Protein AF-A0A7V5DKS1-F1 (afdb_monomer_lite)

Structure (mmCIF, N/CA/C/O backbone):
data_AF-A0A7V5DKS1-F1
#
_entry.id   AF-A0A7V5DKS1-F1
#
loop_
_atom_site.group_PDB
_atom_site.id
_atom_site.type_symbol
_atom_site.label_atom_id
_atom_site.label_alt_id
_atom_site.label_comp_id
_atom_site.label_asym_id
_atom_site.label_entity_id
_atom_site.label_seq_id
_atom_site.pdbx_PDB_ins_code
_atom_site.Cartn_x
_atom_site.Cartn_y
_atom_site.Cartn_z
_atom_site.occupancy
_atom_site.B_iso_or_equiv
_atom_site.auth_seq_id
_atom_site.auth_comp_id
_atom_site.auth_asym_id
_atom_site.auth_atom_id
_atom_site.pdbx_PDB_model_num
ATOM 1 N N . MET A 1 1 ? -9.327 -8.316 19.847 1.00 52.91 1 MET A N 1
ATOM 2 C CA . MET A 1 1 ? -8.830 -9.280 18.837 1.00 52.91 1 MET A CA 1
ATOM 3 C C . MET A 1 1 ? -8.719 -8.682 17.434 1.00 52.91 1 MET A C 1
ATOM 5 O O . MET A 1 1 ? -7.900 -9.184 16.689 1.00 52.91 1 MET A O 1
ATOM 9 N N . ALA A 1 2 ? -9.470 -7.631 17.068 1.00 63.38 2 ALA A N 1
ATOM 10 C CA . ALA A 1 2 ? -9.395 -7.030 15.725 1.00 63.38 2 ALA A CA 1
ATOM 11 C C . ALA A 1 2 ? -8.182 -6.100 15.495 1.00 63.38 2 ALA A C 1
ATOM 13 O O . ALA A 1 2 ? -7.695 -5.992 14.380 1.00 63.38 2 ALA A O 1
ATOM 14 N N . GLU A 1 3 ? -7.671 -5.448 16.542 1.00 66.00 3 GLU A N 1
ATOM 15 C CA . GLU A 1 3 ? -6.583 -4.459 16.426 1.00 66.00 3 GLU A CA 1
ATOM 16 C C . GLU A 1 3 ? -5.238 -5.098 16.060 1.00 66.00 3 GLU A C 1
ATOM 18 O O . GLU A 1 3 ? -4.575 -4.668 15.124 1.00 66.00 3 GLU A O 1
ATOM 23 N N . SER A 1 4 ? -4.901 -6.215 16.711 1.00 77.00 4 SER A N 1
ATOM 24 C CA . SER A 1 4 ? -3.696 -6.996 16.405 1.00 77.00 4 SER A CA 1
ATOM 25 C C . SER A 1 4 ? -3.725 -7.626 15.007 1.00 77.00 4 SER A C 1
ATOM 27 O O . SER A 1 4 ? -2.674 -7.940 14.456 1.00 77.00 4 SER A O 1
ATOM 29 N N . ASP A 1 5 ? -4.917 -7.832 14.442 1.00 86.50 5 ASP A N 1
ATOM 30 C CA . ASP A 1 5 ? -5.101 -8.368 13.090 1.00 86.50 5 ASP A CA 1
ATOM 31 C C . ASP A 1 5 ? -4.949 -7.266 12.029 1.00 86.50 5 ASP A C 1
ATOM 33 O O . ASP A 1 5 ? -4.268 -7.456 11.021 1.00 86.50 5 ASP A O 1
ATOM 37 N N . ALA A 1 6 ? -5.491 -6.073 12.303 1.00 88.69 6 ALA A N 1
ATOM 38 C CA . ALA A 1 6 ? -5.301 -4.877 11.484 1.00 88.69 6 ALA A CA 1
ATOM 39 C C . ALA A 1 6 ? -3.826 -4.449 11.418 1.00 88.69 6 ALA A C 1
ATOM 41 O O . ALA A 1 6 ? -3.307 -4.196 10.331 1.00 88.69 6 ALA A O 1
ATOM 42 N N . GLU A 1 7 ? -3.143 -4.418 12.567 1.00 91.31 7 GLU A N 1
ATOM 43 C CA . GLU A 1 7 ? -1.717 -4.092 12.649 1.00 91.31 7 GLU A CA 1
ATOM 44 C C . GLU A 1 7 ? -0.885 -5.079 11.823 1.00 91.31 7 GLU A C 1
ATOM 46 O O . GLU A 1 7 ? -0.160 -4.672 10.916 1.00 91.31 7 GLU A O 1
ATOM 51 N N . ARG A 1 8 ? -1.082 -6.384 12.051 1.00 92.75 8 ARG A N 1
ATOM 52 C CA . ARG A 1 8 ? -0.375 -7.445 11.323 1.00 92.75 8 ARG A CA 1
ATOM 53 C C . ARG A 1 8 ? -0.623 -7.388 9.818 1.00 92.75 8 ARG A C 1
ATOM 55 O O . ARG A 1 8 ? 0.287 -7.656 9.040 1.00 92.75 8 ARG A O 1
ATOM 62 N N . THR A 1 9 ? -1.839 -7.037 9.406 1.00 93.94 9 THR A N 1
ATOM 63 C CA . THR A 1 9 ? -2.181 -6.890 7.987 1.00 93.94 9 THR A CA 1
ATOM 64 C C . THR A 1 9 ? -1.379 -5.757 7.345 1.00 93.94 9 THR A C 1
ATOM 66 O O . THR A 1 9 ? -0.816 -5.943 6.269 1.00 93.94 9 THR A O 1
ATOM 69 N N . LEU A 1 10 ? -1.284 -4.591 7.995 1.00 93.31 10 LEU A N 1
ATOM 70 C CA . LEU A 1 10 ? -0.479 -3.484 7.470 1.00 93.31 10 LEU A CA 1
ATOM 71 C C . LEU A 1 10 ? 1.023 -3.804 7.484 1.00 93.31 10 LEU A C 1
ATOM 73 O O . LEU A 1 10 ? 1.718 -3.436 6.540 1.00 93.31 10 LEU A O 1
ATOM 77 N N . GLU A 1 11 ? 1.520 -4.519 8.496 1.00 94.50 11 GLU A N 1
ATOM 78 C CA . GLU A 1 11 ? 2.917 -4.974 8.542 1.00 94.50 11 GLU A CA 1
ATOM 79 C C . GLU A 1 11 ? 3.266 -5.908 7.376 1.00 94.50 11 GLU A C 1
ATOM 81 O O . GLU A 1 11 ? 4.293 -5.711 6.726 1.00 94.50 11 GLU A O 1
ATOM 86 N N . ASP A 1 12 ? 2.401 -6.881 7.067 1.00 95.44 12 ASP A N 1
ATOM 87 C CA . ASP A 1 12 ? 2.589 -7.786 5.924 1.00 95.44 12 ASP A CA 1
ATOM 88 C C . ASP A 1 12 ? 2.627 -7.016 4.595 1.00 95.44 12 ASP A C 1
ATOM 90 O O . ASP A 1 12 ? 3.504 -7.228 3.754 1.00 95.44 12 ASP A O 1
ATOM 94 N N . LEU A 1 13 ? 1.723 -6.046 4.427 1.00 95.44 13 LEU A N 1
ATOM 95 C CA . LEU A 1 13 ? 1.678 -5.201 3.235 1.00 95.44 13 LEU A CA 1
ATOM 96 C C . LEU A 1 13 ? 2.940 -4.346 3.068 1.00 95.44 13 LEU A C 1
ATOM 98 O O . LEU A 1 13 ? 3.377 -4.146 1.932 1.00 95.44 13 LEU A O 1
ATOM 102 N N . VAL A 1 14 ? 3.526 -3.852 4.165 1.00 95.25 14 VAL A N 1
ATOM 103 C CA . VAL A 1 14 ? 4.801 -3.117 4.140 1.00 95.25 14 VAL A CA 1
ATOM 104 C C . VAL A 1 14 ? 5.962 -4.051 3.806 1.00 95.25 14 VAL A C 1
ATOM 106 O O . VAL A 1 14 ? 6.790 -3.697 2.973 1.00 95.25 14 VAL A O 1
ATOM 109 N N . ALA A 1 15 ? 6.018 -5.249 4.391 1.00 94.44 15 ALA A N 1
ATOM 110 C CA . ALA A 1 15 ? 7.092 -6.208 4.123 1.00 94.44 15 ALA A CA 1
ATOM 111 C C . ALA A 1 15 ? 7.137 -6.630 2.643 1.00 94.44 15 ALA A C 1
ATOM 113 O O . ALA A 1 15 ? 8.204 -6.727 2.039 1.00 94.44 15 ALA A O 1
ATOM 114 N N . ARG A 1 16 ? 5.969 -6.802 2.016 1.00 94.62 16 ARG A N 1
ATOM 115 C CA . ARG A 1 16 ? 5.861 -7.177 0.597 1.00 94.62 16 ARG A CA 1
ATOM 116 C C . ARG A 1 16 ? 6.352 -6.098 -0.370 1.00 94.62 16 ARG A C 1
ATOM 118 O O . ARG A 1 16 ? 6.659 -6.417 -1.517 1.00 94.62 16 ARG A O 1
ATOM 125 N N . LEU A 1 17 ? 6.473 -4.840 0.064 1.00 92.56 17 LEU A N 1
ATOM 126 C CA . LEU A 1 17 ? 7.059 -3.787 -0.770 1.00 92.56 17 LEU A CA 1
ATOM 127 C C . LEU A 1 17 ? 8.531 -4.059 -1.096 1.00 92.56 17 LEU A C 1
ATOM 129 O O . LEU A 1 17 ? 8.949 -3.735 -2.204 1.00 92.56 17 LEU A O 1
ATOM 133 N N . ASP A 1 18 ? 9.286 -4.701 -0.198 1.00 90.75 18 ASP A N 1
ATOM 134 C CA . ASP A 1 18 ? 10.698 -5.031 -0.439 1.00 90.75 18 ASP A CA 1
ATOM 135 C C . ASP A 1 18 ? 10.861 -5.969 -1.647 1.00 90.75 18 ASP A C 1
ATOM 137 O O . ASP A 1 18 ? 11.819 -5.864 -2.413 1.00 90.75 18 ASP A O 1
ATOM 141 N N . GLU A 1 19 ? 9.916 -6.892 -1.842 1.00 90.31 19 GLU A N 1
ATOM 142 C CA . GLU A 1 19 ? 9.906 -7.803 -2.989 1.00 90.31 19 GLU A CA 1
ATOM 143 C C . GLU A 1 19 ? 9.546 -7.056 -4.279 1.00 90.31 19 GLU A C 1
ATOM 145 O O . GLU A 1 19 ? 10.240 -7.190 -5.287 1.00 90.31 19 GLU A O 1
ATOM 150 N N . LEU A 1 20 ? 8.526 -6.193 -4.231 1.00 91.19 20 LEU A N 1
ATOM 151 C CA . LEU A 1 20 ? 8.083 -5.392 -5.378 1.00 91.19 20 LEU A CA 1
ATOM 152 C C . LEU A 1 20 ? 9.146 -4.384 -5.842 1.00 91.19 20 LEU A C 1
ATOM 154 O O . LEU A 1 20 ? 9.328 -4.171 -7.042 1.00 91.19 20 LEU A O 1
ATOM 158 N N . GLU A 1 21 ? 9.903 -3.799 -4.912 1.00 89.00 21 GLU A N 1
ATOM 159 C CA . GLU A 1 21 ? 11.027 -2.910 -5.223 1.00 89.00 21 GLU A CA 1
ATOM 160 C C . GLU A 1 21 ? 12.133 -3.635 -6.007 1.00 89.00 21 GLU A C 1
ATOM 162 O O . GLU A 1 21 ? 12.773 -3.028 -6.871 1.00 89.00 21 GLU A O 1
ATOM 167 N N . ARG A 1 22 ? 12.331 -4.939 -5.760 1.00 87.62 22 ARG A N 1
ATOM 168 C CA . ARG A 1 22 ? 13.329 -5.768 -6.462 1.00 87.62 22 ARG A CA 1
ATOM 169 C C . ARG A 1 22 ? 12.886 -6.192 -7.856 1.00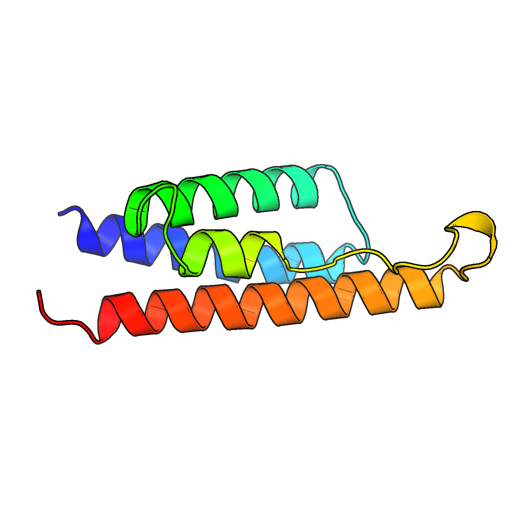 87.62 22 ARG A C 1
ATOM 171 O O . ARG A 1 22 ? 13.746 -6.406 -8.707 1.00 87.62 22 ARG A O 1
ATOM 178 N N . GLU A 1 23 ? 11.582 -6.307 -8.098 1.00 83.50 23 GLU A N 1
ATOM 179 C CA . GLU A 1 23 ? 11.036 -6.638 -9.422 1.00 83.50 23 GLU A CA 1
ATOM 180 C C . GLU A 1 23 ? 11.212 -5.494 -10.435 1.00 83.50 23 GLU A C 1
ATOM 182 O O . GLU A 1 23 ? 11.234 -5.733 -11.642 1.00 83.50 23 GLU A O 1
ATOM 187 N N . GLY A 1 24 ? 11.391 -4.254 -9.964 1.00 75.81 24 GLY A N 1
ATOM 188 C CA . GLY A 1 24 ? 11.797 -3.116 -10.796 1.00 75.81 24 GLY A CA 1
ATOM 189 C C . GLY A 1 24 ? 10.714 -2.562 -11.729 1.00 75.81 24 GLY A C 1
ATOM 190 O O . GLY A 1 24 ? 11.000 -1.665 -12.522 1.00 75.81 24 GLY A O 1
ATOM 191 N N . GLY A 1 25 ? 9.471 -3.045 -11.639 1.00 79.25 25 GLY A N 1
ATOM 192 C CA . GLY A 1 25 ? 8.365 -2.549 -12.453 1.00 79.25 25 GLY A CA 1
ATOM 193 C C . GLY A 1 25 ? 6.992 -3.102 -12.060 1.00 79.25 25 GLY A C 1
ATOM 194 O O . GLY A 1 25 ? 6.888 -3.988 -11.216 1.00 79.25 25 GLY A O 1
ATOM 195 N N . PRO A 1 26 ? 5.909 -2.588 -12.672 1.00 79.12 26 PRO A N 1
ATOM 196 C CA . PRO A 1 26 ? 4.549 -3.027 -12.383 1.00 79.12 26 PRO A CA 1
ATOM 197 C C . PRO A 1 26 ? 4.304 -4.454 -12.894 1.00 79.12 26 PRO A C 1
ATOM 199 O O . PRO A 1 26 ? 4.151 -4.690 -14.092 1.00 79.12 26 PRO A O 1
ATOM 202 N N . THR A 1 27 ? 4.226 -5.400 -11.964 1.00 8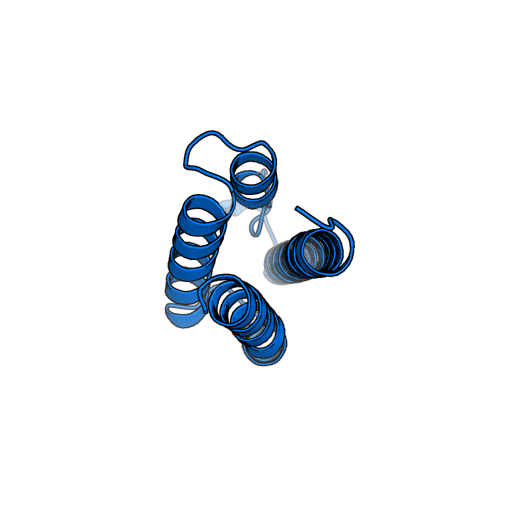8.31 27 THR A N 1
ATOM 203 C CA . THR A 1 27 ? 3.912 -6.813 -12.211 1.00 88.31 27 THR A CA 1
ATOM 204 C C . THR A 1 27 ? 2.472 -7.154 -11.800 1.00 88.31 27 THR A C 1
ATOM 206 O O . THR A 1 27 ? 1.801 -6.371 -11.119 1.00 88.31 27 THR A O 1
ATOM 209 N N . PRO A 1 28 ? 1.957 -8.345 -12.160 1.00 91.88 28 PRO A N 1
ATOM 210 C CA . PRO A 1 28 ? 0.700 -8.840 -11.597 1.00 91.88 28 PRO A CA 1
ATOM 211 C C . PRO A 1 28 ? 0.718 -8.921 -10.061 1.00 91.88 28 PRO A C 1
ATOM 213 O O . PRO A 1 28 ? -0.312 -8.693 -9.428 1.00 91.88 28 PRO A O 1
ATOM 216 N N . ALA A 1 29 ? 1.883 -9.194 -9.457 1.00 91.31 29 ALA A N 1
ATOM 217 C CA . ALA A 1 29 ? 2.055 -9.206 -8.006 1.00 91.31 29 ALA A CA 1
ATOM 218 C C . ALA A 1 29 ? 1.852 -7.809 -7.403 1.00 91.31 29 ALA A C 1
ATOM 220 O O . ALA A 1 29 ? 1.141 -7.674 -6.406 1.00 91.31 29 ALA A O 1
ATOM 221 N N . PHE A 1 30 ? 2.384 -6.768 -8.053 1.00 93.06 30 PHE A N 1
ATOM 222 C CA . PHE A 1 30 ? 2.144 -5.377 -7.668 1.00 93.06 30 PHE A CA 1
ATOM 223 C C . PHE A 1 30 ? 0.655 -5.003 -7.711 1.00 93.06 30 PHE A C 1
ATOM 225 O O . PHE A 1 30 ? 0.151 -4.392 -6.770 1.00 93.06 30 PHE A O 1
ATOM 232 N N . LEU A 1 31 ? -0.064 -5.369 -8.780 1.00 92.38 31 LEU A N 1
ATOM 233 C CA . LEU A 1 31 ? -1.494 -5.057 -8.895 1.00 92.38 31 LEU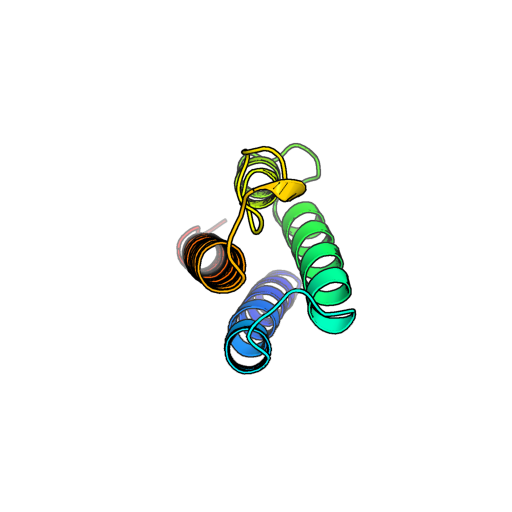 A CA 1
ATOM 234 C C . LEU A 1 31 ? -2.299 -5.714 -7.772 1.00 92.38 31 LEU A C 1
ATOM 236 O O . LEU A 1 31 ? -3.081 -5.040 -7.106 1.00 92.38 31 LEU A O 1
ATOM 240 N N . LYS A 1 32 ? -2.032 -6.998 -7.514 1.00 94.56 32 LYS A N 1
ATOM 241 C CA . LYS A 1 32 ? -2.661 -7.738 -6.420 1.00 94.56 32 LYS A CA 1
ATOM 242 C C . LYS A 1 32 ? -2.361 -7.102 -5.060 1.00 94.56 32 LYS A C 1
ATOM 244 O O . LYS A 1 32 ? -3.277 -6.880 -4.278 1.00 94.56 32 LYS A O 1
ATOM 249 N N . TRP A 1 33 ? -1.098 -6.769 -4.794 1.00 96.00 33 TRP A N 1
ATOM 250 C CA . TRP A 1 33 ? -0.705 -6.082 -3.562 1.00 96.00 33 TRP A CA 1
ATOM 251 C C . TRP A 1 33 ? -1.438 -4.745 -3.396 1.00 96.00 33 TRP A C 1
ATOM 253 O O . TRP A 1 33 ? -1.918 -4.439 -2.308 1.00 96.00 33 TRP A O 1
ATOM 263 N N . ARG A 1 34 ? -1.581 -3.960 -4.471 1.00 94.69 34 ARG A N 1
ATOM 264 C CA . ARG A 1 34 ? -2.268 -2.666 -4.420 1.00 94.69 34 ARG A CA 1
ATOM 265 C C . ARG A 1 34 ? -3.752 -2.820 -4.078 1.00 94.69 34 ARG A C 1
ATOM 267 O O . ARG A 1 34 ? -4.261 -2.042 -3.275 1.00 94.69 34 ARG A O 1
ATOM 274 N N . GLU A 1 35 ? -4.430 -3.797 -4.677 1.00 94.69 35 GLU A N 1
ATOM 275 C CA . GLU A 1 35 ? -5.836 -4.107 -4.383 1.00 94.69 35 GLU A CA 1
ATOM 276 C C . GLU A 1 35 ? -6.019 -4.577 -2.934 1.00 94.69 35 GLU A C 1
ATOM 278 O O . GLU A 1 35 ? -6.924 -4.113 -2.238 1.00 94.69 35 GLU A O 1
ATOM 283 N N . GLU A 1 36 ? -5.131 -5.450 -2.454 1.00 96.00 36 GLU A N 1
ATOM 284 C CA . GLU A 1 36 ? -5.135 -5.936 -1.070 1.00 96.00 36 GLU A CA 1
ATOM 285 C C . GLU A 1 36 ? -4.884 -4.800 -0.070 1.00 96.00 36 GLU A C 1
ATOM 287 O O . GLU A 1 36 ? -5.593 -4.696 0.932 1.00 96.00 36 GLU A O 1
ATOM 292 N N . ALA A 1 37 ? -3.936 -3.905 -0.363 1.00 95.38 37 ALA A N 1
ATOM 293 C CA . ALA A 1 37 ? -3.654 -2.738 0.464 1.00 95.38 37 ALA A CA 1
ATOM 294 C C . ALA A 1 37 ? -4.852 -1.783 0.539 1.00 95.38 37 ALA A C 1
ATOM 296 O O . ALA A 1 37 ? -5.235 -1.345 1.623 1.00 95.38 37 ALA A O 1
ATOM 297 N N . GLU A 1 38 ? -5.489 -1.493 -0.596 1.00 94.75 38 GLU A N 1
ATOM 298 C CA . GLU A 1 38 ? -6.694 -0.666 -0.642 1.00 94.75 38 GLU A CA 1
ATOM 299 C C . GLU A 1 38 ? -7.835 -1.281 0.180 1.00 94.75 38 GLU A C 1
ATOM 301 O O . GLU A 1 38 ? -8.465 -0.582 0.979 1.00 94.75 38 GLU A O 1
ATOM 306 N N . ALA A 1 39 ? -8.083 -2.583 0.018 1.00 94.69 39 ALA A N 1
ATOM 307 C CA . ALA A 1 39 ? -9.117 -3.294 0.760 1.00 94.69 39 ALA A CA 1
ATOM 308 C C . ALA A 1 39 ? -8.845 -3.284 2.272 1.00 94.69 39 ALA A C 1
ATOM 310 O O . ALA A 1 39 ? -9.756 -3.001 3.052 1.00 94.69 39 ALA A O 1
ATOM 311 N N . ALA A 1 40 ? -7.598 -3.522 2.689 1.00 94.12 40 ALA A N 1
ATOM 312 C CA . ALA A 1 40 ? -7.203 -3.493 4.094 1.00 94.12 40 ALA A CA 1
ATOM 313 C C . ALA A 1 40 ? -7.392 -2.102 4.715 1.00 94.12 40 ALA A C 1
ATOM 315 O O . ALA A 1 40 ? -8.036 -1.972 5.755 1.00 94.12 40 ALA A O 1
ATOM 316 N N . ILE A 1 41 ? -6.906 -1.042 4.056 1.00 93.75 41 ILE A N 1
ATOM 317 C CA . ILE A 1 41 ? -7.049 0.335 4.555 1.00 93.75 41 ILE A CA 1
ATOM 318 C C . ILE A 1 41 ? -8.531 0.703 4.699 1.00 93.75 41 ILE A C 1
ATOM 320 O O . ILE A 1 41 ? -8.929 1.276 5.714 1.00 93.75 41 ILE A O 1
ATOM 324 N N . ARG A 1 42 ? -9.370 0.344 3.719 1.00 94.06 42 ARG A N 1
ATOM 325 C CA . ARG A 1 42 ? -10.820 0.575 3.790 1.00 94.06 42 ARG A CA 1
ATOM 326 C C . ARG A 1 42 ? -11.494 -0.217 4.904 1.00 94.06 42 ARG A C 1
ATOM 328 O O . ARG A 1 42 ? -12.370 0.324 5.571 1.00 94.06 42 ARG A O 1
ATOM 335 N N . ALA A 1 43 ? -11.086 -1.460 5.138 1.00 92.38 43 ALA A N 1
ATOM 336 C CA . ALA A 1 43 ? -11.643 -2.274 6.213 1.00 92.38 43 ALA A CA 1
ATOM 337 C C . ALA A 1 43 ? -11.305 -1.704 7.603 1.00 92.38 43 ALA A C 1
ATOM 339 O O . ALA A 1 43 ? -12.138 -1.745 8.506 1.00 92.38 43 ALA A O 1
ATOM 340 N N . ILE A 1 44 ? -10.100 -1.146 7.762 1.00 92.06 44 ILE A N 1
ATOM 341 C CA . ILE A 1 44 ? -9.596 -0.620 9.038 1.00 92.06 44 ILE A CA 1
ATOM 342 C C . ILE A 1 44 ? -10.141 0.787 9.326 1.00 92.06 44 ILE A C 1
ATOM 344 O O . ILE A 1 44 ? -10.655 1.046 10.415 1.00 92.06 44 ILE A O 1
ATOM 348 N N . PHE A 1 45 ? -10.040 1.699 8.355 1.00 90.25 45 PHE A N 1
ATOM 349 C CA . PHE A 1 45 ? -10.345 3.125 8.535 1.00 90.25 45 PHE A CA 1
ATOM 350 C C . PHE A 1 45 ? -11.704 3.542 7.942 1.00 90.25 45 PHE A C 1
ATOM 352 O O . PHE A 1 45 ? -12.202 4.628 8.241 1.00 90.25 45 PHE A O 1
ATOM 359 N N . GLY A 1 46 ? -12.323 2.690 7.122 1.00 91.44 46 GLY A N 1
ATOM 360 C CA . GLY A 1 46 ? -13.590 2.932 6.427 1.00 91.44 46 GLY A CA 1
ATOM 361 C C . GLY A 1 46 ? -13.429 3.301 4.945 1.00 91.44 46 GLY A C 1
ATOM 362 O O . GLY A 1 46 ? -12.448 3.913 4.529 1.00 91.44 46 GLY A O 1
ATOM 363 N N . ASP A 1 47 ? -14.446 2.997 4.131 1.00 86.75 47 ASP A N 1
ATOM 364 C CA . ASP A 1 47 ? -14.416 3.169 2.663 1.00 86.75 47 ASP A CA 1
ATOM 365 C C . ASP A 1 47 ? -14.173 4.607 2.177 1.00 86.75 47 ASP A C 1
ATOM 367 O O . ASP A 1 47 ? -13.662 4.833 1.078 1.00 86.75 47 ASP A O 1
ATOM 371 N N . ARG A 1 48 ? -14.578 5.595 2.981 1.00 86.12 48 ARG A N 1
ATOM 372 C CA . ARG A 1 48 ? -14.469 7.031 2.670 1.00 86.12 48 ARG A CA 1
ATOM 373 C C . ARG A 1 48 ? -13.430 7.742 3.530 1.00 86.12 48 ARG A C 1
ATOM 375 O O . ARG A 1 48 ? -13.464 8.968 3.633 1.00 86.12 48 ARG A O 1
ATOM 382 N N . SER A 1 49 ? -12.547 6.982 4.167 1.00 90.19 49 SER A N 1
ATOM 383 C CA . SER A 1 49 ? -11.522 7.531 5.038 1.00 90.19 49 SER A CA 1
ATOM 384 C C . SER A 1 49 ? -10.510 8.361 4.247 1.00 90.19 49 SER A C 1
ATOM 386 O O . SER A 1 49 ? -10.292 8.163 3.043 1.00 90.19 49 SER A O 1
ATOM 388 N N . ARG A 1 50 ? -9.889 9.330 4.923 1.00 91.38 50 ARG A N 1
ATOM 389 C CA . ARG A 1 50 ? -8.843 10.157 4.313 1.00 91.38 50 ARG A CA 1
ATOM 390 C C . ARG A 1 50 ? -7.632 9.296 3.954 1.00 91.38 50 ARG A C 1
ATOM 392 O O . ARG A 1 50 ? -6.962 9.562 2.961 1.00 91.38 50 ARG A O 1
ATOM 399 N N . GLU A 1 51 ? -7.388 8.264 4.742 1.00 90.81 51 GLU A N 1
ATOM 400 C CA . GLU A 1 51 ? -6.312 7.291 4.639 1.00 90.81 51 GLU A CA 1
ATOM 401 C C . GLU A 1 51 ? -6.437 6.509 3.325 1.00 90.81 51 GLU A C 1
ATOM 403 O O . GLU A 1 51 ? -5.503 6.495 2.519 1.00 90.81 51 GLU A O 1
ATOM 408 N N . ALA A 1 52 ? -7.631 5.975 3.038 1.00 89.88 52 ALA A N 1
ATOM 409 C CA . ALA A 1 52 ? -7.918 5.268 1.791 1.00 89.88 52 ALA A CA 1
ATOM 410 C C . ALA A 1 52 ? -7.767 6.188 0.569 1.00 89.88 52 ALA A C 1
ATOM 412 O O . ALA A 1 52 ? -7.157 5.812 -0.432 1.00 89.88 52 ALA A O 1
ATOM 413 N N . GLN A 1 53 ? -8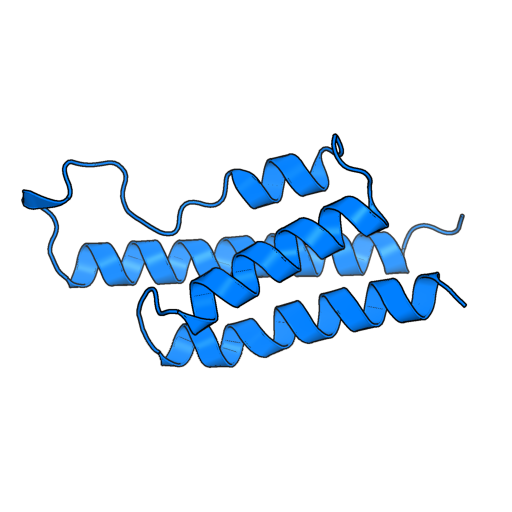.271 7.423 0.655 1.00 92.31 53 GLN A N 1
ATOM 414 C CA . GLN A 1 53 ? -8.135 8.406 -0.425 1.00 92.31 53 GLN A CA 1
ATOM 415 C C . GLN A 1 53 ? -6.676 8.813 -0.663 1.00 92.31 53 GLN A C 1
ATOM 417 O O . GLN A 1 53 ? -6.262 8.983 -1.807 1.00 92.31 53 GLN A O 1
ATOM 422 N N . THR A 1 54 ? -5.886 8.941 0.403 1.00 93.06 54 THR A N 1
ATOM 423 C CA . THR A 1 54 ? -4.465 9.305 0.316 1.00 93.06 54 THR A CA 1
ATOM 424 C C . THR A 1 54 ? -3.666 8.205 -0.381 1.00 93.06 54 THR A C 1
ATOM 426 O O . THR A 1 54 ? -2.882 8.500 -1.281 1.00 93.06 54 THR A O 1
ATOM 429 N N . PHE A 1 55 ? -3.914 6.937 -0.040 1.00 93.94 55 PHE A N 1
ATOM 430 C CA . PHE A 1 55 ? -3.267 5.799 -0.698 1.00 93.94 55 PHE A CA 1
ATOM 431 C C . PHE A 1 55 ? -3.635 5.690 -2.187 1.00 93.94 55 PHE A C 1
ATOM 433 O O . PHE A 1 55 ? -2.770 5.486 -3.039 1.00 93.94 55 PHE A O 1
ATOM 440 N N . LEU A 1 56 ? -4.907 5.903 -2.536 1.00 91.00 56 LEU A N 1
ATOM 441 C CA . LEU A 1 56 ? -5.385 5.852 -3.924 1.00 91.00 56 LEU A CA 1
ATOM 442 C C . LEU A 1 56 ? -4.762 6.909 -4.843 1.00 91.00 56 LEU A C 1
ATOM 444 O O . LEU A 1 56 ? -4.734 6.727 -6.062 1.00 91.00 56 LEU A O 1
ATOM 448 N N . GLN A 1 57 ? -4.271 8.008 -4.274 1.00 92.94 57 GLN A N 1
ATOM 449 C CA . GLN A 1 57 ? -3.634 9.089 -5.023 1.00 92.94 57 GLN A CA 1
ATOM 450 C C . GLN A 1 57 ? -2.159 8.830 -5.344 1.00 92.94 57 GLN A C 1
ATOM 452 O O . GLN A 1 57 ? -1.569 9.608 -6.102 1.00 92.94 57 GLN A O 1
ATOM 457 N N . VAL A 1 58 ? -1.566 7.753 -4.818 1.00 93.19 58 VAL A N 1
ATOM 458 C CA . VAL A 1 58 ? -0.187 7.374 -5.138 1.00 93.19 58 VAL A CA 1
ATOM 459 C C . VAL A 1 58 ? -0.075 7.047 -6.625 1.00 93.19 58 VAL A C 1
ATOM 461 O O . VAL A 1 58 ? -0.832 6.245 -7.180 1.00 93.19 58 VAL A O 1
ATOM 464 N N . ARG A 1 59 ? 0.888 7.691 -7.290 1.00 89.12 59 ARG A N 1
ATOM 465 C CA . ARG A 1 59 ? 1.142 7.514 -8.722 1.00 89.12 59 ARG A CA 1
ATOM 466 C C . ARG A 1 59 ? 2.371 6.639 -8.907 1.00 89.12 59 ARG A C 1
ATOM 468 O O . ARG A 1 59 ? 3.469 7.032 -8.541 1.00 89.12 59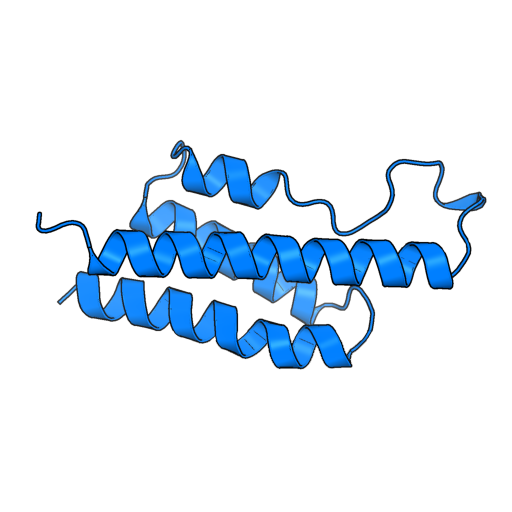 ARG A O 1
ATOM 475 N N . TYR A 1 60 ? 2.161 5.480 -9.520 1.00 88.19 60 TYR A N 1
ATOM 476 C CA . TYR A 1 60 ? 3.212 4.506 -9.842 1.00 88.19 60 TYR A CA 1
ATOM 477 C C . TYR A 1 60 ? 3.665 4.591 -11.304 1.00 88.19 60 TYR A C 1
ATOM 479 O O . TYR A 1 60 ? 4.536 3.848 -11.742 1.00 88.19 60 TYR A O 1
ATOM 487 N N . THR A 1 61 ? 3.050 5.487 -12.076 1.00 83.81 61 THR A N 1
ATOM 488 C CA . THR A 1 61 ? 3.379 5.757 -13.473 1.00 83.81 61 THR A CA 1
ATOM 489 C C . THR A 1 61 ? 3.465 7.267 -13.690 1.00 83.81 61 THR A C 1
ATOM 491 O O . THR A 1 61 ? 2.725 8.017 -13.040 1.00 83.81 61 THR A O 1
ATOM 494 N N . PRO A 1 62 ? 4.317 7.747 -14.610 1.00 76.12 62 PRO A N 1
ATOM 495 C CA . PRO A 1 62 ? 4.367 9.166 -14.934 1.00 76.12 62 PRO A CA 1
ATOM 496 C C . PRO A 1 62 ? 3.054 9.644 -15.578 1.00 76.12 62 PRO A C 1
ATOM 498 O O . PRO A 1 62 ? 2.285 8.856 -16.126 1.00 76.12 62 PRO A O 1
ATOM 501 N N . LEU A 1 63 ? 2.798 10.952 -15.512 1.00 68.25 63 LEU A N 1
ATOM 502 C CA . LEU A 1 63 ? 1.555 11.576 -15.995 1.00 68.25 63 LEU A CA 1
ATOM 503 C C . LEU A 1 63 ? 1.592 12.067 -17.436 1.00 68.25 63 LEU A C 1
ATOM 505 O O . LEU A 1 63 ? 0.581 12.528 -17.963 1.00 68.25 63 LEU A O 1
ATOM 509 N N . THR A 1 64 ? 2.762 12.026 -18.052 1.00 65.50 64 THR A N 1
ATOM 510 C CA . THR A 1 64 ? 2.965 12.432 -19.437 1.00 65.50 64 THR A CA 1
ATOM 511 C C . THR A 1 64 ? 2.549 11.310 -20.385 1.00 65.50 64 THR A C 1
ATOM 513 O O . THR A 1 64 ? 2.394 10.159 -19.977 1.00 65.50 64 THR A O 1
ATOM 516 N N . HIS A 1 65 ? 2.347 11.638 -21.667 1.00 58.88 65 HIS A N 1
ATOM 517 C CA . HIS A 1 65 ? 2.060 10.634 -22.691 1.00 58.88 65 HIS A CA 1
ATOM 518 C C . HIS A 1 65 ? 3.097 9.503 -22.622 1.00 58.88 65 HIS A C 1
ATOM 520 O O . HIS A 1 65 ? 4.269 9.713 -22.933 1.00 58.88 65 HIS A O 1
ATOM 526 N N . ALA A 1 66 ? 2.635 8.305 -22.237 1.00 59.31 66 ALA A N 1
ATOM 527 C CA . ALA A 1 66 ? 3.431 7.084 -22.075 1.00 59.31 66 ALA A CA 1
ATOM 528 C C . ALA A 1 66 ? 4.391 6.815 -23.249 1.00 59.31 66 ALA A C 1
ATOM 530 O O . ALA A 1 66 ? 5.473 6.269 -23.051 1.00 59.31 66 ALA A O 1
ATOM 531 N N . ALA A 1 67 ? 4.010 7.262 -24.451 1.00 62.88 67 ALA A N 1
ATOM 532 C CA . ALA A 1 67 ? 4.754 7.115 -25.696 1.00 62.88 67 ALA A CA 1
ATOM 533 C C . ALA A 1 67 ? 6.113 7.845 -25.746 1.00 62.88 67 ALA A C 1
ATOM 535 O O . ALA A 1 67 ? 6.947 7.463 -26.560 1.00 62.88 67 ALA A O 1
ATOM 536 N N . CYS A 1 68 ? 6.358 8.862 -24.908 1.00 65.12 68 CYS A N 1
ATOM 537 C CA . CYS A 1 68 ? 7.613 9.635 -24.925 1.00 65.12 68 CYS A CA 1
ATOM 538 C C . CYS A 1 68 ? 8.538 9.359 -23.730 1.00 65.12 68 CYS A C 1
ATOM 540 O O . CYS A 1 68 ? 9.574 10.006 -23.607 1.00 65.12 68 CYS A O 1
ATOM 542 N N . LEU A 1 69 ? 8.157 8.457 -22.824 1.00 73.94 69 LEU A N 1
ATOM 543 C CA . LEU A 1 69 ? 8.927 8.186 -21.611 1.00 73.94 69 LEU A CA 1
ATOM 544 C C . LEU A 1 69 ? 9.975 7.110 -21.866 1.00 73.94 69 LEU A C 1
ATOM 546 O O . LEU A 1 69 ? 9.680 6.087 -22.495 1.00 73.94 69 LEU A O 1
ATOM 550 N N . SER A 1 70 ? 11.176 7.332 -21.339 1.00 81.88 70 SER A N 1
ATOM 551 C CA . SER A 1 70 ? 12.200 6.295 -21.283 1.00 81.88 70 SER A CA 1
ATOM 552 C C . SER A 1 70 ? 11.791 5.189 -20.300 1.00 81.88 70 SER A C 1
ATOM 554 O O . SER A 1 70 ? 10.913 5.381 -19.451 1.00 81.88 70 SER A O 1
ATOM 556 N N . ASP A 1 71 ? 12.412 4.015 -20.417 1.00 81.31 71 ASP A N 1
ATOM 557 C CA . ASP A 1 71 ? 12.248 2.957 -19.412 1.00 81.31 71 ASP A CA 1
ATOM 558 C C . ASP A 1 71 ? 12.733 3.414 -18.029 1.00 81.31 71 ASP A C 1
ATOM 560 O O . ASP A 1 71 ? 12.096 3.095 -17.025 1.00 81.31 71 ASP A O 1
ATOM 564 N N . ASP A 1 72 ? 13.764 4.260 -17.982 1.00 84.06 72 ASP A N 1
ATOM 565 C CA . ASP A 1 72 ? 14.276 4.849 -16.744 1.00 84.06 72 ASP A CA 1
ATOM 566 C C . ASP A 1 72 ? 13.233 5.751 -16.070 1.00 84.06 72 ASP A C 1
ATOM 568 O O . ASP A 1 72 ? 13.006 5.645 -14.866 1.00 84.06 72 ASP A O 1
ATOM 572 N N . ASP A 1 73 ? 12.521 6.592 -16.830 1.00 83.75 73 ASP A N 1
ATOM 573 C CA . ASP A 1 73 ? 11.468 7.449 -16.268 1.00 83.75 73 ASP A CA 1
ATOM 574 C C . ASP A 1 73 ? 10.308 6.627 -15.687 1.00 83.75 73 ASP A C 1
ATOM 576 O O . ASP A 1 73 ? 9.720 6.995 -14.662 1.00 83.75 73 ASP A O 1
ATOM 580 N N . ARG A 1 74 ? 9.973 5.500 -16.333 1.00 82.38 74 ARG A N 1
ATOM 581 C CA . ARG A 1 74 ? 8.966 4.553 -15.835 1.00 82.38 74 ARG A CA 1
ATOM 582 C C . ARG A 1 74 ? 9.425 3.900 -14.535 1.00 82.38 74 ARG A C 1
ATOM 584 O O . ARG A 1 74 ? 8.659 3.894 -13.572 1.00 82.38 74 ARG A O 1
ATOM 591 N N . ALA A 1 75 ? 10.661 3.408 -14.492 1.00 85.62 75 ALA A N 1
ATOM 592 C CA . ALA A 1 75 ? 11.239 2.785 -13.306 1.00 85.62 75 ALA A CA 1
ATOM 593 C C . ALA A 1 75 ? 11.327 3.773 -12.130 1.00 85.62 75 ALA A C 1
ATOM 595 O O . ALA A 1 75 ? 10.927 3.449 -11.012 1.00 85.62 75 ALA A O 1
ATOM 596 N N . ILE A 1 76 ? 11.755 5.015 -12.384 1.00 88.12 76 ILE A N 1
ATOM 597 C CA . ILE A 1 76 ? 11.835 6.072 -11.366 1.00 88.12 76 ILE A CA 1
ATOM 598 C C . ILE A 1 76 ? 10.450 6.397 -10.801 1.00 88.12 76 ILE A C 1
ATOM 600 O O . ILE A 1 76 ? 10.296 6.521 -9.585 1.00 88.12 76 ILE A O 1
ATOM 604 N N . ALA A 1 77 ? 9.431 6.550 -11.651 1.00 89.00 77 ALA A N 1
ATOM 605 C CA . ALA A 1 77 ? 8.074 6.818 -11.178 1.00 89.00 77 ALA A CA 1
ATOM 606 C C . ALA A 1 77 ? 7.498 5.644 -10.380 1.00 89.00 77 ALA A C 1
ATOM 608 O O . ALA A 1 77 ? 6.848 5.871 -9.360 1.00 89.00 77 ALA A O 1
ATOM 609 N N . TYR A 1 78 ? 7.781 4.410 -10.801 1.00 90.75 78 TYR A N 1
ATOM 610 C CA . TYR A 1 78 ? 7.381 3.212 -10.075 1.00 90.75 78 TYR A CA 1
ATOM 611 C C . TYR A 1 78 ? 8.012 3.163 -8.678 1.00 90.75 78 TYR A C 1
ATOM 613 O O . TYR A 1 78 ? 7.286 3.087 -7.688 1.00 90.75 78 TYR A O 1
ATOM 621 N N . GLN A 1 79 ? 9.336 3.325 -8.576 1.00 91.75 79 GLN A N 1
ATOM 622 C CA . GLN A 1 79 ? 10.038 3.331 -7.288 1.00 91.75 79 GLN A CA 1
ATOM 623 C C . GLN A 1 79 ? 9.587 4.473 -6.373 1.00 91.75 79 GLN A C 1
ATOM 625 O O . GLN A 1 79 ? 9.388 4.269 -5.178 1.00 91.75 79 GLN A O 1
ATOM 630 N N . ARG A 1 80 ? 9.360 5.674 -6.921 1.00 92.12 80 ARG A N 1
ATOM 631 C CA . ARG A 1 80 ? 8.797 6.794 -6.149 1.00 92.12 80 ARG A CA 1
ATOM 632 C C . ARG A 1 80 ? 7.398 6.483 -5.628 1.00 92.12 80 ARG A C 1
ATOM 634 O O . ARG A 1 80 ? 7.097 6.815 -4.485 1.00 92.12 80 ARG A O 1
ATOM 641 N N . GLY A 1 81 ? 6.566 5.844 -6.448 1.00 93.44 81 GL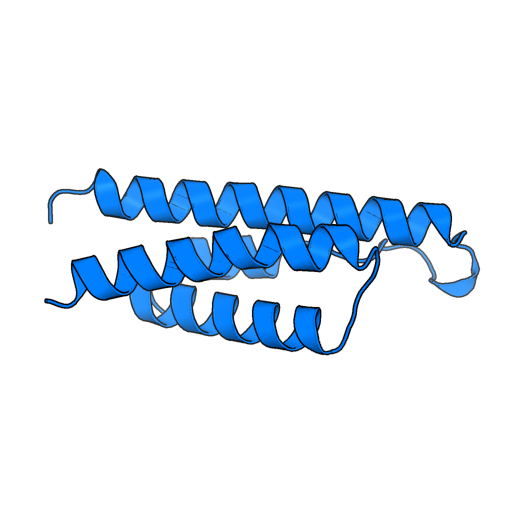Y A N 1
ATOM 642 C CA . GLY A 1 81 ? 5.243 5.383 -6.043 1.00 93.44 81 GLY A CA 1
ATOM 643 C C . GLY A 1 81 ? 5.318 4.382 -4.890 1.00 93.44 81 GLY A C 1
ATOM 644 O O . GLY A 1 81 ? 4.636 4.571 -3.887 1.00 93.44 81 GLY A O 1
ATOM 645 N N . LEU A 1 82 ? 6.188 3.370 -4.982 1.00 94.69 82 LEU A N 1
ATOM 646 C CA . LEU A 1 82 ? 6.388 2.387 -3.907 1.00 94.69 82 LEU A CA 1
ATOM 647 C C . LEU A 1 82 ? 6.878 3.042 -2.608 1.00 94.69 82 LEU A C 1
ATOM 649 O O . LEU A 1 82 ? 6.306 2.790 -1.550 1.00 94.69 82 LEU A O 1
ATOM 653 N N . ALA A 1 83 ? 7.853 3.950 -2.686 1.00 94.62 83 ALA A N 1
ATOM 654 C CA . ALA A 1 83 ? 8.350 4.674 -1.517 1.00 94.62 83 ALA A CA 1
ATOM 655 C C . ALA A 1 83 ? 7.260 5.538 -0.857 1.00 94.62 83 ALA A C 1
ATOM 657 O O . ALA A 1 83 ? 7.145 5.582 0.369 1.00 94.62 83 ALA A O 1
ATOM 658 N N . GLN A 1 84 ? 6.421 6.205 -1.657 1.00 95.50 84 GLN A N 1
ATOM 659 C CA . GLN A 1 84 ? 5.292 6.975 -1.137 1.00 95.50 84 GLN A CA 1
ATOM 660 C C . GLN A 1 84 ? 4.248 6.066 -0.476 1.00 95.50 84 GLN A C 1
ATOM 662 O O . GLN A 1 84 ? 3.720 6.401 0.584 1.00 95.50 84 GLN A O 1
ATOM 667 N N . ALA A 1 85 ? 3.959 4.915 -1.082 1.00 95.62 85 ALA A N 1
ATOM 668 C CA . ALA A 1 85 ? 3.037 3.941 -0.523 1.00 95.62 85 ALA A CA 1
ATOM 669 C C . ALA A 1 85 ? 3.545 3.363 0.803 1.00 95.62 85 ALA A C 1
ATOM 671 O O . ALA A 1 85 ? 2.770 3.289 1.755 1.00 95.62 85 ALA A O 1
ATOM 672 N N . ARG A 1 86 ? 4.845 3.043 0.888 1.00 96.44 86 ARG A N 1
ATOM 673 C CA . ARG A 1 86 ? 5.518 2.620 2.124 1.00 96.44 86 ARG A CA 1
ATOM 674 C C . ARG A 1 86 ? 5.295 3.634 3.235 1.00 96.44 86 ARG A C 1
ATOM 676 O O . ARG A 1 86 ? 4.763 3.284 4.281 1.00 96.44 86 ARG A O 1
ATOM 683 N N . PHE A 1 87 ? 5.623 4.898 2.967 1.00 95.81 87 PHE A N 1
ATOM 684 C CA . PHE A 1 87 ? 5.472 5.976 3.940 1.00 95.81 87 PHE A CA 1
ATOM 685 C C . PHE A 1 87 ? 4.028 6.108 4.445 1.00 95.81 87 PHE A C 1
ATOM 687 O O . PHE A 1 87 ? 3.800 6.291 5.640 1.00 95.81 87 PHE A O 1
ATOM 694 N N . ILE A 1 88 ? 3.040 5.994 3.550 1.00 95.44 88 ILE A N 1
ATOM 695 C CA . ILE A 1 88 ? 1.625 6.028 3.934 1.00 95.44 88 ILE A CA 1
ATOM 696 C C . ILE A 1 88 ? 1.298 4.841 4.842 1.00 95.44 88 ILE A C 1
ATOM 698 O O . ILE A 1 88 ? 0.784 5.055 5.934 1.00 95.44 88 ILE A O 1
ATOM 702 N N . LEU A 1 89 ? 1.614 3.610 4.433 1.00 95.12 89 LEU A N 1
ATOM 703 C CA . LEU A 1 89 ? 1.300 2.407 5.209 1.00 95.12 89 LEU A CA 1
ATOM 704 C C . LEU A 1 89 ? 1.976 2.408 6.587 1.00 95.12 89 LEU A C 1
ATOM 706 O O . LEU A 1 89 ? 1.324 2.101 7.582 1.00 95.12 89 LEU A O 1
ATOM 710 N N . GLU A 1 90 ? 3.239 2.824 6.669 1.00 94.88 90 GLU A N 1
ATOM 711 C CA . GLU A 1 90 ? 3.963 2.979 7.936 1.00 94.88 90 GLU A CA 1
ATOM 712 C C . GLU A 1 90 ? 3.332 4.058 8.827 1.00 94.88 90 GLU A C 1
ATOM 714 O O . GLU A 1 90 ? 3.198 3.866 10.036 1.00 94.88 90 GLU A O 1
ATOM 719 N N . SER A 1 91 ? 2.881 5.174 8.245 1.00 94.12 91 SER A N 1
ATOM 720 C CA . SER A 1 91 ? 2.153 6.210 8.984 1.00 94.12 91 SER A CA 1
ATOM 721 C C . SER A 1 91 ? 0.819 5.692 9.527 1.00 94.12 91 SER A C 1
ATOM 723 O O . SER A 1 91 ? 0.457 6.028 10.654 1.00 94.12 91 SER A O 1
ATOM 725 N N . LEU A 1 92 ? 0.090 4.881 8.755 1.00 93.00 92 LEU A N 1
ATOM 726 C CA . LEU A 1 92 ? -1.169 4.269 9.194 1.00 93.00 92 LEU A CA 1
ATOM 727 C C . LEU A 1 92 ? -0.939 3.244 10.304 1.00 93.00 92 LEU A C 1
ATOM 729 O O . LEU A 1 92 ? -1.677 3.222 11.286 1.00 93.00 92 LEU A O 1
ATOM 733 N N . LEU A 1 93 ? 0.114 2.435 10.180 1.00 92.62 93 LEU A N 1
ATOM 734 C CA . LEU A 1 93 ? 0.534 1.495 11.212 1.00 92.62 93 LEU A CA 1
ATOM 735 C C . LEU A 1 93 ? 0.855 2.225 12.522 1.00 92.62 93 LEU A C 1
ATOM 737 O O . LEU A 1 93 ? 0.414 1.816 13.594 1.00 92.62 93 LEU A O 1
ATOM 741 N N . GLN A 1 94 ? 1.577 3.343 12.438 1.00 92.12 94 GLN A N 1
ATOM 742 C CA . GLN A 1 94 ? 1.894 4.146 13.612 1.00 92.12 94 GLN A CA 1
ATOM 743 C C . GLN A 1 94 ? 0.649 4.792 14.226 1.00 92.12 94 GLN A C 1
ATOM 745 O O . GLN A 1 94 ? 0.534 4.859 15.448 1.00 92.12 94 GLN A O 1
ATOM 750 N N . GLN A 1 95 ? -0.305 5.226 13.401 1.00 90.69 95 GLN A N 1
ATOM 751 C CA . GLN A 1 95 ? -1.583 5.743 13.881 1.00 90.69 95 GLN A CA 1
ATOM 752 C C . GLN A 1 95 ? -2.356 4.677 14.673 1.00 90.69 95 GLN A C 1
ATOM 754 O O . GLN A 1 95 ? -2.818 4.972 15.773 1.00 90.69 95 GLN A O 1
ATOM 759 N N . LEU A 1 96 ? -2.413 3.432 14.182 1.00 88.69 96 LEU A N 1
ATOM 760 C CA . LEU A 1 96 ? -3.028 2.316 14.915 1.00 88.69 96 LEU A CA 1
ATOM 761 C C . LEU A 1 96 ? -2.346 2.046 16.260 1.00 88.69 96 LEU A C 1
ATOM 763 O O . LEU A 1 96 ? -3.022 1.765 17.241 1.00 88.69 96 LEU A O 1
ATOM 767 N N . ARG A 1 97 ? -1.016 2.161 16.320 1.00 88.25 97 ARG A N 1
ATOM 768 C CA . ARG A 1 97 ? -0.238 1.953 17.552 1.00 88.25 97 ARG A CA 1
ATOM 769 C C . ARG A 1 97 ? -0.388 3.080 18.574 1.00 88.25 97 ARG A C 1
ATOM 771 O O . ARG A 1 97 ? -0.178 2.852 19.764 1.00 88.25 97 ARG A O 1
ATOM 778 N N . CYS A 1 98 ? -0.660 4.303 18.119 1.00 80.50 98 CYS A N 1
ATOM 779 C CA . CYS A 1 98 ? -0.639 5.503 18.955 1.00 80.50 98 CYS A CA 1
ATOM 780 C C . CYS A 1 98 ? -2.021 6.050 19.335 1.00 80.50 98 CYS A C 1
ATOM 782 O O . CYS A 1 98 ? -2.074 6.888 20.234 1.00 80.50 98 CYS A O 1
ATOM 784 N N . GLU A 1 99 ? -3.118 5.622 18.705 1.00 65.06 99 GLU A N 1
ATOM 785 C CA . GLU A 1 99 ? -4.476 5.970 19.148 1.00 65.06 99 GLU A CA 1
ATOM 786 C C . GLU A 1 99 ? -4.988 4.956 20.191 1.00 65.06 99 GLU A C 1
ATOM 788 O O . GLU A 1 99 ? -5.428 3.870 19.813 1.00 65.06 99 GLU A O 1
ATOM 793 N N . PRO A 1 100 ? -4.999 5.280 21.503 1.00 49.19 100 PRO A N 1
ATOM 794 C CA . PRO A 1 100 ? -5.808 4.532 22.454 1.00 49.19 100 PRO A CA 1
ATOM 795 C C . PRO A 1 100 ? -7.284 4.847 22.173 1.00 49.19 100 PRO A C 1
ATOM 797 O O . PRO A 1 100 ? -7.723 5.981 22.373 1.00 49.19 100 PRO A O 1
ATOM 800 N N . ARG A 1 101 ? -8.038 3.866 21.672 1.00 53.97 101 ARG A N 1
ATOM 801 C CA . ARG A 1 101 ? -9.503 3.952 21.566 1.00 53.97 101 ARG A CA 1
ATOM 802 C C . ARG A 1 101 ? -10.192 3.846 22.922 1.00 53.97 101 ARG A C 1
ATOM 804 O O . ARG A 1 101 ? -9.759 3.012 23.748 1.00 53.97 101 ARG A O 1
#

Sequence (101 aa):
MAESDAERTLEDLVARLDELEREGGPTPAFLKWREEAEAAIRAIFGDRSREAQTFLQVRYTPLTHAACLSDDDRAIAYQRGLAQARFILESLLQQLRCEPR

Radius of gyration: 14.57 Å; chains: 1; bounding box: 29×22×48 Å

Foldseek 3Di:
DVLVVLLVQLVVLLVCLVVVLVVLADDPSNVVSLVSVLVSQCVVQNNPGPLSVQLVPQFLADPDDPVPDDSVNNSVSNNSSSVSNSVSSVVVSVVSVPDDD

Secondary structure (DSSP, 8-state):
--HHHHHHHHHHHHHHHHHHHHH-S--HHHHHHHHHHHHHHHHHH-TT-HHHHHHHT--SS-SS-GGG--HHHHHHHHHHHHHHHHHHHHHHHHHHHH---

pLDDT: mean 86.87, std 10.91, range [49.19, 96.44]